Protein AF-A0A661RC72-F1 (afdb_monomer_lite)

Secondary structure (DSSP, 8-state):
-------SSSS--GGGS-HHHHT-TT-----SS----------SSPPPHHHHHHHHHHTTT-HHHHHHHTT--HHHHHHHHHH-HHHHHHHH--

Foldseek 3Di:
DDDDQDDPDPDDDLVSDDVVVVVPPPPPPPDDDDPPPVPPPPDDDDDDLVLLLVLLVVVVLPLPRSCVVVVHDSVVSVVVCVVPVPSVVSSVVD

pLDDT: mean 72.17, std 18.33, range [38.75, 93.56]

Structure (mmCIF, N/CA/C/O backbone):
data_AF-A0A661RC72-F1
#
_entry.id   AF-A0A661RC72-F1
#
loop_
_atom_site.group_PDB
_atom_site.id
_atom_site.type_symbol
_atom_site.label_atom_id
_atom_site.label_alt_id
_atom_site.label_comp_id
_atom_site.label_asym_id
_atom_site.label_entity_id
_atom_site.label_seq_id
_atom_site.pdbx_PDB_ins_code
_atom_site.Cartn_x
_atom_site.Cartn_y
_atom_site.Cartn_z
_atom_site.occupancy
_atom_site.B_iso_or_equiv
_atom_site.auth_seq_id
_atom_site.auth_comp_id
_atom_site.auth_asym_id
_atom_site.auth_atom_id
_atom_site.pdbx_PDB_model_num
ATOM 1 N N . GLN A 1 1 ? -20.238 -12.459 -0.204 1.00 38.75 1 GLN A N 1
ATOM 2 C CA . GLN A 1 1 ? -20.633 -13.093 -1.479 1.00 38.75 1 GLN A CA 1
ATOM 3 C C . GLN A 1 1 ? -19.402 -13.183 -2.366 1.00 38.75 1 GLN A C 1
ATOM 5 O O . GLN A 1 1 ? -18.724 -12.174 -2.509 1.00 38.75 1 GLN A O 1
ATOM 10 N N . PHE A 1 2 ? -19.109 -14.352 -2.933 1.00 46.03 2 PHE A N 1
ATOM 11 C CA . PHE A 1 2 ? -18.085 -14.522 -3.969 1.00 46.03 2 PHE A CA 1
ATOM 12 C C . PHE A 1 2 ? -18.787 -14.970 -5.254 1.00 46.03 2 PHE A C 1
ATOM 14 O O . PHE A 1 2 ? -19.655 -15.838 -5.191 1.00 46.03 2 PHE A O 1
ATOM 21 N N . SER A 1 3 ? -18.447 -14.363 -6.394 1.00 53.75 3 SER A N 1
ATOM 22 C CA . SER A 1 3 ? -18.997 -14.733 -7.704 1.00 53.75 3 SER A CA 1
ATOM 23 C C . SER A 1 3 ? -18.034 -15.688 -8.407 1.00 53.75 3 SER A C 1
ATOM 25 O O . SER A 1 3 ? -16.857 -15.370 -8.574 1.00 53.75 3 SER A O 1
ATOM 27 N N . VAL A 1 4 ? -18.525 -16.866 -8.794 1.00 64.69 4 VAL A N 1
ATOM 28 C CA . VAL A 1 4 ? -17.774 -17.851 -9.581 1.00 64.69 4 VAL A CA 1
ATOM 29 C C . VAL A 1 4 ? -18.069 -17.603 -11.055 1.00 64.69 4 VAL A C 1
ATOM 31 O O . VAL A 1 4 ? -19.163 -17.897 -11.535 1.00 64.69 4 VAL A O 1
ATOM 34 N N . VAL A 1 5 ? -17.086 -17.088 -11.792 1.00 62.81 5 VAL A N 1
ATOM 35 C CA . VAL A 1 5 ? -17.177 -16.950 -13.251 1.00 62.81 5 VAL A CA 1
ATOM 36 C C . VAL A 1 5 ? -16.684 -18.247 -13.890 1.00 62.81 5 VAL A C 1
ATOM 38 O O . VAL A 1 5 ? -15.494 -18.558 -13.873 1.00 62.81 5 VAL A O 1
ATOM 41 N N . ARG A 1 6 ? -17.612 -19.044 -14.428 1.00 58.09 6 ARG A N 1
ATOM 42 C CA . ARG A 1 6 ? -17.293 -20.286 -15.148 1.00 58.09 6 ARG A CA 1
ATOM 43 C C . ARG A 1 6 ? -16.914 -19.952 -16.589 1.00 58.09 6 ARG A C 1
ATOM 45 O O . ARG A 1 6 ? -17.793 -19.701 -17.409 1.00 58.09 6 ARG A O 1
ATOM 52 N N . SER A 1 7 ? -15.623 -19.995 -16.911 1.00 56.69 7 SER A N 1
ATOM 53 C CA . SER A 1 7 ? -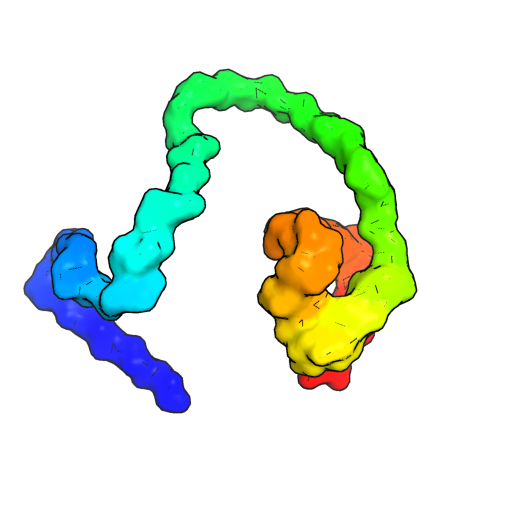15.185 -20.005 -18.312 1.00 56.69 7 SER A CA 1
ATOM 54 C C . SER A 1 7 ? -15.583 -21.342 -18.945 1.00 56.69 7 SER A C 1
ATOM 56 O O . SER A 1 7 ? -15.316 -22.402 -18.380 1.00 56.69 7 SER A O 1
ATOM 58 N N . ARG A 1 8 ? -16.280 -21.310 -20.089 1.00 60.44 8 ARG A N 1
ATOM 59 C CA . ARG A 1 8 ? -16.830 -22.515 -20.749 1.00 60.44 8 ARG A CA 1
ATOM 60 C C . ARG A 1 8 ? -15.795 -23.304 -21.571 1.00 60.44 8 ARG A C 1
ATOM 62 O O . ARG A 1 8 ? -16.169 -24.252 -22.253 1.00 60.44 8 ARG A O 1
ATOM 69 N N . GLY A 1 9 ? -14.513 -22.945 -21.501 1.00 63.44 9 GLY A N 1
ATOM 70 C CA . GLY A 1 9 ? -13.428 -23.605 -22.228 1.00 63.44 9 GLY A CA 1
ATOM 71 C C . GLY A 1 9 ? -12.076 -23.485 -21.521 1.00 63.44 9 GLY A C 1
ATOM 72 O O . GLY A 1 9 ? -11.935 -22.762 -20.540 1.00 63.44 9 GLY A O 1
ATOM 73 N N . ASN A 1 10 ? -11.066 -24.186 -22.045 1.00 65.62 10 ASN A N 1
ATOM 74 C CA . ASN A 1 10 ? -9.697 -24.218 -21.503 1.00 65.62 10 ASN A CA 1
ATOM 75 C C . ASN A 1 10 ? -8.884 -22.927 -21.777 1.00 65.62 10 ASN A C 1
ATOM 77 O O . ASN A 1 10 ? -7.676 -22.882 -21.562 1.00 65.62 10 ASN A O 1
ATOM 81 N N . LYS A 1 11 ? -9.518 -21.887 -22.328 1.00 68.31 11 LYS A N 1
ATOM 82 C CA . LYS A 1 11 ? -8.906 -20.587 -22.627 1.00 68.31 11 LYS A CA 1
ATOM 83 C C . LYS A 1 11 ? -9.891 -19.491 -22.240 1.00 68.31 11 LYS A C 1
ATOM 85 O O . LYS A 1 11 ? -11.045 -19.552 -22.650 1.00 68.31 11 LYS A O 1
ATOM 90 N N . ILE A 1 12 ? -9.422 -18.523 -21.460 1.00 70.88 12 ILE A N 1
ATOM 91 C CA . ILE A 1 12 ? -10.193 -17.348 -21.044 1.00 70.88 12 ILE A CA 1
ATOM 92 C C . ILE A 1 12 ? -9.863 -16.217 -22.018 1.00 70.88 12 ILE A C 1
ATOM 94 O O . ILE A 1 12 ? -8.691 -15.868 -22.180 1.00 70.88 12 ILE A O 1
ATOM 98 N N . LEU A 1 13 ? -10.873 -15.669 -22.687 1.00 70.50 13 LEU A N 1
ATOM 99 C CA . LEU A 1 13 ? -10.742 -14.508 -23.564 1.00 70.50 13 LEU A CA 1
ATOM 100 C C . LEU A 1 13 ? -10.984 -13.215 -22.763 1.00 70.50 13 LEU A C 1
ATOM 102 O O . LEU A 1 13 ? -11.695 -13.237 -21.761 1.00 70.50 13 LEU A O 1
ATOM 106 N N . PRO A 1 14 ? -10.459 -12.053 -23.192 1.00 68.25 14 PRO A N 1
ATOM 107 C CA . PRO A 1 14 ? -10.724 -10.774 -22.520 1.00 68.25 14 PRO A CA 1
ATOM 108 C C . PRO A 1 14 ? -12.216 -10.410 -22.411 1.00 68.25 14 PRO A C 1
ATOM 110 O O . PRO A 1 14 ? -12.597 -9.645 -21.530 1.00 68.25 14 PRO A O 1
ATOM 113 N N . SER A 1 15 ? -13.056 -10.961 -23.291 1.00 68.38 15 SER A N 1
ATOM 114 C CA . SER A 1 15 ? -14.520 -10.855 -23.253 1.00 68.38 15 SER A CA 1
ATOM 115 C C . SER A 1 15 ? -15.175 -11.665 -22.130 1.00 68.38 15 SER A C 1
ATOM 117 O O . SER A 1 15 ? -16.309 -11.376 -21.763 1.00 68.38 15 SER A O 1
ATOM 119 N N . ASP A 1 16 ? -14.476 -12.666 -21.592 1.00 71.50 16 ASP A N 1
ATOM 120 C CA . ASP A 1 16 ? -14.960 -13.527 -20.506 1.00 71.50 16 ASP A CA 1
ATOM 121 C C . ASP A 1 16 ? -14.683 -12.916 -19.123 1.00 71.50 16 ASP A C 1
ATOM 123 O O . ASP A 1 16 ? -15.097 -13.460 -18.096 1.00 71.50 16 ASP A O 1
ATOM 127 N N . LEU A 1 17 ? -13.959 -11.793 -19.087 1.00 71.19 17 LEU A N 1
ATOM 128 C CA . LEU A 1 17 ? -13.584 -11.098 -17.868 1.00 71.19 17 LEU A CA 1
ATOM 129 C C . LEU A 1 17 ? -14.511 -9.901 -17.619 1.00 71.19 17 LEU A C 1
ATOM 131 O O . LEU A 1 17 ? -14.869 -9.181 -18.554 1.00 71.19 17 LEU A O 1
ATOM 135 N N . PRO A 1 18 ? -14.885 -9.649 -16.354 1.00 67.62 18 PRO A N 1
ATOM 136 C CA . PRO A 1 18 ? -15.659 -8.472 -15.995 1.00 67.62 18 PRO A CA 1
ATOM 137 C C . PRO A 1 18 ? -14.892 -7.190 -16.359 1.00 67.62 18 PRO A C 1
ATOM 139 O O . PRO A 1 18 ? -13.657 -7.131 -16.297 1.00 67.62 18 PRO A O 1
ATOM 142 N N . MET A 1 19 ? -15.634 -6.159 -16.766 1.00 59.69 19 MET A N 1
ATOM 143 C CA . MET A 1 19 ? -15.106 -4.919 -17.351 1.00 59.69 19 MET A CA 1
ATOM 144 C C . MET A 1 19 ? -14.090 -4.184 -16.462 1.00 59.69 19 MET A C 1
ATOM 146 O O . MET A 1 19 ? -13.236 -3.455 -16.966 1.00 59.69 19 MET A O 1
ATOM 150 N N . GLU A 1 20 ? -14.134 -4.415 -15.153 1.00 61.78 20 GLU A N 1
ATOM 151 C CA . GLU A 1 20 ? -13.200 -3.908 -14.151 1.00 61.78 20 GLU A CA 1
ATOM 152 C C . GLU A 1 20 ? -11.758 -4.379 -14.398 1.00 61.78 20 GLU A C 1
ATOM 154 O O . GLU A 1 20 ? -10.812 -3.635 -14.131 1.00 61.78 20 GLU A O 1
ATOM 159 N N . ILE A 1 21 ? -11.573 -5.588 -14.939 1.00 65.12 21 ILE A N 1
ATOM 160 C CA . ILE A 1 21 ? -10.253 -6.127 -15.293 1.00 65.12 21 ILE A CA 1
ATOM 161 C C . ILE A 1 21 ? -9.808 -5.557 -16.643 1.00 65.12 21 ILE A C 1
ATOM 163 O O . ILE A 1 21 ? -8.679 -5.090 -16.781 1.00 65.12 21 ILE A O 1
ATOM 167 N N . THR A 1 22 ? -10.717 -5.517 -17.620 1.00 60.47 22 THR A N 1
ATOM 168 C CA . THR A 1 22 ? -10.420 -5.090 -18.997 1.00 60.47 22 THR A CA 1
ATOM 169 C C . THR A 1 22 ? -10.109 -3.592 -19.111 1.00 60.47 22 THR A C 1
ATOM 171 O O . THR A 1 22 ? -9.353 -3.186 -19.993 1.00 60.47 22 THR A O 1
ATOM 174 N N . ARG A 1 23 ? -10.629 -2.751 -18.203 1.00 55.75 23 ARG A N 1
ATOM 175 C CA . ARG A 1 23 ? -10.396 -1.294 -18.204 1.00 55.75 23 ARG A CA 1
ATOM 176 C C . ARG A 1 23 ? -9.010 -0.878 -17.689 1.00 55.75 23 ARG A C 1
ATOM 178 O O . ARG A 1 23 ? -8.563 0.217 -18.008 1.00 55.75 23 ARG A O 1
ATOM 185 N N . ASN A 1 24 ? -8.296 -1.730 -16.946 1.00 53.91 24 ASN A N 1
ATOM 186 C CA . ASN A 1 24 ? -6.950 -1.432 -16.431 1.00 53.91 24 ASN A CA 1
ATOM 187 C C . ASN A 1 24 ? -5.854 -1.778 -17.458 1.00 53.91 24 ASN A C 1
ATOM 189 O O . ASN A 1 24 ? -4.923 -2.527 -17.168 1.00 53.91 24 ASN A O 1
ATOM 193 N N . LYS A 1 25 ? -5.966 -1.235 -18.675 1.00 52.31 25 LYS A N 1
ATOM 194 C CA . LYS A 1 25 ? -4.990 -1.459 -19.756 1.00 52.31 25 LYS A CA 1
ATOM 195 C C . LYS A 1 25 ? -3.702 -0.626 -19.616 1.00 52.31 25 LYS A C 1
ATOM 197 O O . LYS A 1 25 ? -2.795 -0.799 -20.418 1.00 52.31 25 LYS A O 1
ATOM 202 N N . ASP A 1 26 ? -3.597 0.188 -18.561 1.00 48.19 26 ASP A N 1
ATOM 203 C CA . ASP A 1 26 ? -2.402 0.973 -18.204 1.00 48.19 26 ASP A CA 1
ATOM 204 C C . ASP A 1 26 ? -1.603 0.373 -17.037 1.00 48.19 26 ASP A C 1
ATOM 206 O O . ASP A 1 26 ? -0.856 1.059 -16.343 1.00 48.19 26 ASP A O 1
ATOM 210 N N . LEU A 1 27 ? -1.719 -0.935 -16.807 1.00 48.97 27 LEU A N 1
ATOM 211 C CA . LEU A 1 27 ? -0.633 -1.665 -16.162 1.00 48.97 27 LEU A CA 1
ATOM 212 C C . LEU A 1 27 ? 0.236 -2.217 -17.279 1.00 48.97 27 LEU A C 1
ATOM 214 O O . LEU A 1 27 ? 0.072 -3.348 -17.729 1.00 48.97 27 LEU A O 1
ATOM 218 N N . THR A 1 28 ? 1.145 -1.372 -17.756 1.00 43.00 28 THR A N 1
ATOM 219 C CA . THR A 1 28 ? 2.297 -1.817 -18.526 1.00 43.00 28 THR A CA 1
ATOM 220 C C . THR A 1 28 ? 3.031 -2.860 -17.686 1.00 43.00 28 THR A C 1
ATOM 222 O O . THR A 1 28 ? 3.816 -2.555 -16.790 1.00 43.00 28 THR A O 1
ATOM 225 N N . PHE A 1 29 ? 2.750 -4.134 -17.954 1.00 46.22 29 PHE A N 1
ATOM 226 C CA . PHE A 1 29 ? 3.624 -5.234 -17.589 1.00 46.22 29 PHE A CA 1
ATOM 227 C C . PHE A 1 29 ? 4.897 -5.071 -18.420 1.00 46.22 29 PHE A C 1
ATOM 229 O O . PHE A 1 29 ? 5.081 -5.719 -19.445 1.00 46.22 29 PHE A O 1
ATOM 236 N N . GLN A 1 30 ? 5.767 -4.150 -18.006 1.00 43.00 30 GLN A N 1
ATOM 237 C CA . GLN A 1 30 ? 7.134 -4.096 -18.495 1.00 43.00 30 GLN A CA 1
ATOM 238 C C . GLN A 1 30 ? 7.889 -5.270 -17.886 1.00 43.00 30 GLN A C 1
ATOM 240 O O . GLN A 1 30 ? 8.541 -5.131 -16.859 1.00 43.00 30 GLN A O 1
ATOM 245 N N . ASN A 1 31 ? 7.732 -6.441 -18.494 1.00 48.88 31 ASN A N 1
ATOM 246 C CA . ASN A 1 31 ? 8.658 -7.556 -18.369 1.00 48.88 31 ASN A CA 1
ATOM 247 C C . ASN A 1 31 ? 8.631 -8.352 -19.676 1.00 48.88 31 ASN A C 1
ATOM 249 O O . ASN A 1 31 ? 7.925 -9.348 -19.794 1.00 48.88 31 ASN A O 1
ATOM 253 N N . ALA A 1 32 ? 9.421 -7.902 -20.643 1.00 45.94 32 ALA A N 1
ATOM 254 C CA . ALA A 1 32 ? 10.079 -8.779 -21.598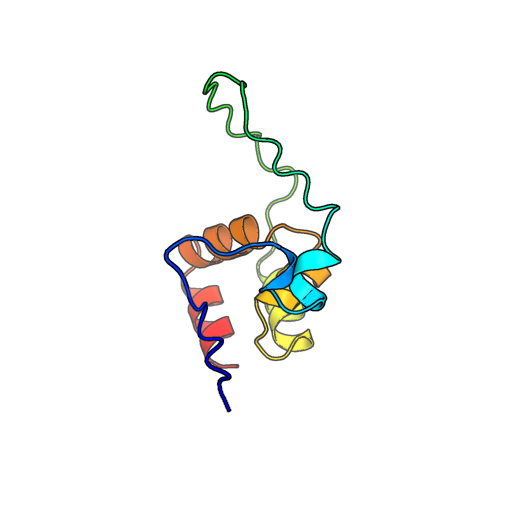 1.00 45.94 32 ALA A CA 1
ATOM 255 C C . ALA A 1 32 ? 11.399 -8.095 -21.982 1.00 45.94 32 ALA A C 1
ATOM 257 O O . ALA A 1 32 ? 11.395 -6.943 -22.403 1.00 45.94 32 ALA A O 1
ATOM 258 N N . ASP A 1 33 ? 12.509 -8.792 -21.750 1.00 43.75 33 ASP A N 1
ATOM 259 C CA . ASP A 1 33 ? 13.866 -8.465 -22.209 1.00 43.75 33 ASP A CA 1
ATOM 260 C C . ASP A 1 33 ? 14.660 -7.369 -21.486 1.00 43.75 33 ASP A C 1
ATOM 262 O O . ASP A 1 33 ? 15.298 -6.525 -22.116 1.00 43.75 33 ASP A O 1
ATOM 266 N N . ARG A 1 34 ? 14.775 -7.454 -20.152 1.00 43.84 34 ARG A N 1
ATOM 267 C CA . ARG A 1 34 ? 15.949 -6.868 -19.481 1.00 43.84 34 ARG A CA 1
ATOM 268 C C . ARG A 1 34 ? 16.743 -7.935 -18.725 1.00 43.84 34 ARG A C 1
ATOM 270 O O . ARG A 1 34 ? 16.161 -8.614 -17.878 1.00 43.84 34 ARG A O 1
ATOM 277 N N . PRO A 1 35 ? 18.049 -8.110 -19.018 1.00 39.69 35 PRO A N 1
ATOM 278 C CA . PRO A 1 35 ? 18.882 -9.059 -18.295 1.00 39.69 35 PRO A CA 1
ATOM 279 C C . PRO A 1 35 ? 18.889 -8.706 -16.806 1.00 39.69 35 PRO A C 1
ATOM 281 O O . PRO A 1 35 ? 18.858 -7.534 -16.428 1.00 39.69 35 PRO A O 1
ATOM 284 N N . LEU A 1 36 ? 18.894 -9.758 -15.986 1.00 46.47 36 LEU A N 1
ATOM 285 C CA . LEU A 1 36 ? 18.875 -9.773 -14.524 1.00 46.47 36 LEU A CA 1
ATOM 286 C C . LEU A 1 36 ? 20.131 -9.122 -13.917 1.00 46.47 36 LEU A C 1
ATOM 288 O O . LEU A 1 36 ? 20.875 -9.756 -13.173 1.00 46.47 36 LEU A O 1
ATOM 292 N N . SER A 1 37 ? 20.365 -7.840 -14.174 1.00 43.19 37 SER A N 1
ATOM 293 C CA . SER A 1 37 ? 21.226 -7.032 -13.320 1.00 43.19 37 SER A CA 1
ATOM 294 C C . SER A 1 37 ? 20.396 -6.682 -12.099 1.00 43.19 37 SER A C 1
ATOM 296 O O . SER A 1 37 ? 19.578 -5.763 -12.103 1.00 43.19 37 SER A O 1
ATOM 298 N N . ARG A 1 38 ? 20.555 -7.506 -11.064 1.00 48.84 38 ARG A N 1
ATOM 299 C CA . ARG A 1 38 ? 19.963 -7.377 -9.731 1.00 48.84 38 ARG A CA 1
ATOM 300 C C . ARG A 1 38 ? 20.568 -6.170 -9.009 1.00 48.84 38 ARG A C 1
ATOM 302 O O . ARG A 1 38 ? 21.102 -6.292 -7.913 1.00 48.84 38 ARG A O 1
ATOM 309 N N . GLU A 1 39 ? 20.500 -4.998 -9.624 1.00 42.66 39 GLU A N 1
ATOM 310 C CA . GLU A 1 39 ? 20.812 -3.748 -8.961 1.00 42.66 39 GLU A CA 1
ATOM 311 C C . GLU A 1 39 ? 19.610 -3.415 -8.097 1.00 42.66 39 GLU A C 1
ATOM 313 O O . GLU A 1 39 ? 18.587 -2.890 -8.537 1.00 42.66 39 GLU A O 1
ATOM 318 N N . THR A 1 40 ? 19.716 -3.833 -6.839 1.00 46.44 40 THR A N 1
ATOM 319 C CA . THR A 1 40 ? 18.857 -3.352 -5.769 1.00 46.44 40 THR A CA 1
ATOM 320 C C . THR A 1 40 ? 19.073 -1.849 -5.712 1.00 46.44 40 THR A C 1
ATOM 322 O O . THR A 1 40 ? 20.016 -1.384 -5.079 1.00 46.44 40 THR A O 1
ATOM 325 N N . ILE A 1 41 ? 18.245 -1.098 -6.442 1.00 50.69 41 ILE A N 1
ATOM 326 C CA . ILE A 1 41 ? 18.241 0.360 -6.403 1.00 50.69 41 ILE A CA 1
ATOM 327 C C . ILE A 1 41 ? 18.153 0.720 -4.915 1.00 50.69 41 ILE A C 1
ATOM 329 O O . ILE A 1 41 ? 17.199 0.277 -4.260 1.00 50.69 41 ILE A O 1
ATOM 333 N N . PRO A 1 42 ? 19.139 1.434 -4.341 1.00 43.66 42 PRO A N 1
ATOM 334 C CA . PRO A 1 42 ? 19.088 1.800 -2.939 1.00 43.66 42 PRO A CA 1
ATOM 335 C C . PRO A 1 42 ? 17.819 2.622 -2.755 1.00 43.66 42 PRO A C 1
ATOM 337 O O . PRO A 1 42 ? 17.643 3.665 -3.388 1.00 43.66 42 PRO A O 1
ATOM 340 N N . ALA A 1 43 ? 16.893 2.071 -1.970 1.00 52.69 43 ALA A N 1
ATOM 341 C CA . ALA A 1 43 ? 15.568 2.624 -1.765 1.00 52.69 43 ALA A CA 1
ATOM 342 C C . ALA A 1 43 ? 15.709 4.074 -1.295 1.00 52.69 43 ALA A C 1
ATOM 344 O O . ALA A 1 43 ? 16.089 4.339 -0.152 1.00 52.69 43 ALA A O 1
ATOM 345 N N . ARG A 1 44 ? 15.445 5.024 -2.197 1.00 45.66 44 ARG A N 1
ATOM 346 C CA . ARG A 1 44 ? 15.309 6.425 -1.823 1.00 45.66 44 ARG A CA 1
ATOM 347 C C . ARG A 1 44 ? 14.129 6.523 -0.862 1.00 45.66 44 ARG A C 1
ATOM 349 O O . ARG A 1 44 ? 12.996 6.274 -1.255 1.00 45.66 44 ARG A O 1
ATOM 356 N N . GLY A 1 45 ? 14.439 6.878 0.382 1.00 56.47 45 GLY A N 1
ATOM 357 C CA . GLY A 1 45 ? 13.481 7.058 1.467 1.00 56.47 45 GLY A CA 1
ATOM 358 C C . GLY A 1 45 ? 13.190 5.752 2.198 1.00 56.47 45 GLY A C 1
ATOM 359 O O . GLY A 1 45 ? 12.451 4.902 1.707 1.00 56.47 45 GLY A O 1
ATOM 360 N N . LYS A 1 46 ? 13.757 5.591 3.398 1.00 67.19 46 LYS A N 1
ATOM 361 C CA . LYS A 1 46 ? 13.283 4.575 4.343 1.00 67.19 46 LYS A CA 1
ATOM 362 C C . LYS A 1 46 ? 11.803 4.871 4.604 1.00 67.19 46 LYS A C 1
ATOM 364 O O . LYS A 1 46 ? 11.479 5.981 5.013 1.00 67.19 46 LYS A O 1
ATOM 369 N N . LEU A 1 47 ? 10.921 3.912 4.323 1.00 79.12 47 LEU A N 1
ATOM 370 C CA . LEU A 1 47 ? 9.544 3.972 4.807 1.00 79.12 47 LEU A CA 1
ATOM 371 C C . LEU A 1 47 ? 9.603 4.114 6.327 1.00 79.12 47 LEU A C 1
ATOM 373 O O . LEU A 1 47 ? 10.237 3.297 6.994 1.00 79.12 47 LEU A O 1
ATOM 377 N N . ASP A 1 48 ? 8.998 5.173 6.847 1.00 86.50 48 ASP A N 1
ATOM 378 C CA . ASP A 1 48 ? 8.972 5.424 8.277 1.00 86.50 48 ASP A CA 1
ATOM 379 C C . ASP A 1 48 ? 7.824 4.655 8.945 1.00 86.50 48 ASP A C 1
ATOM 381 O O . ASP A 1 48 ? 6.717 4.543 8.407 1.00 86.50 48 ASP A O 1
ATOM 385 N N . ILE A 1 49 ? 8.100 4.110 10.127 1.00 88.94 49 ILE A N 1
ATOM 386 C CA . ILE A 1 49 ? 7.178 3.248 10.867 1.00 88.94 49 ILE A CA 1
ATOM 387 C C . ILE A 1 49 ? 5.902 4.010 11.230 1.00 88.94 49 ILE A C 1
ATOM 389 O O . ILE A 1 49 ? 4.802 3.462 11.101 1.00 88.94 49 ILE A O 1
ATOM 393 N N . GLU A 1 50 ? 6.026 5.268 11.656 1.00 90.00 50 GLU A N 1
ATOM 394 C CA . GLU A 1 50 ? 4.877 6.083 12.051 1.00 90.00 50 GLU A CA 1
ATOM 395 C C . GLU A 1 50 ? 4.002 6.414 10.849 1.00 90.00 50 GLU A C 1
ATOM 397 O O . GLU A 1 50 ? 2.781 6.247 10.904 1.00 90.00 50 GLU A O 1
ATOM 402 N N . SER A 1 51 ? 4.633 6.776 9.731 1.00 89.88 51 SER A N 1
ATOM 403 C CA . SER A 1 51 ? 3.941 7.028 8.465 1.00 89.88 51 SER A CA 1
ATOM 404 C C . SER A 1 51 ? 3.122 5.808 8.023 1.00 89.88 51 SER A C 1
ATOM 406 O O . SER A 1 51 ? 1.951 5.936 7.652 1.00 89.88 51 SER A O 1
ATOM 408 N N . VAL A 1 52 ? 3.690 4.600 8.129 1.00 91.62 52 VAL A N 1
ATOM 409 C CA . VAL A 1 52 ? 2.972 3.361 7.797 1.00 91.62 52 VAL A CA 1
ATOM 410 C C . VAL A 1 52 ? 1.816 3.091 8.762 1.00 91.62 52 VAL A C 1
ATOM 412 O O . VAL A 1 52 ? 0.715 2.772 8.307 1.00 91.62 52 VAL A O 1
ATOM 415 N N . LYS A 1 53 ? 2.014 3.260 10.074 1.00 92.25 53 LYS A N 1
ATOM 416 C CA . LYS A 1 53 ? 0.942 3.099 11.074 1.00 92.25 53 LYS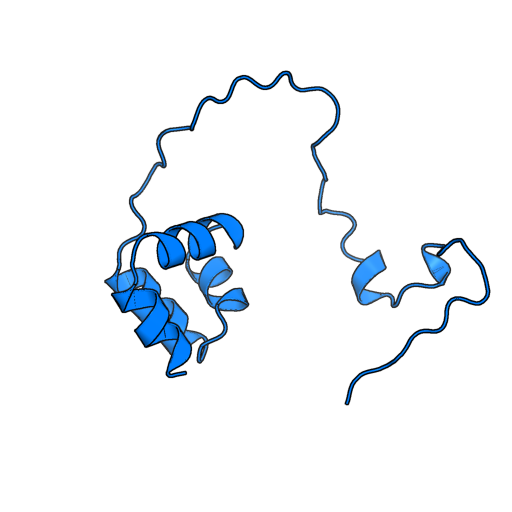 A CA 1
ATOM 417 C C . LYS A 1 53 ? -0.210 4.076 10.826 1.00 92.25 53 LYS A C 1
ATOM 419 O O . LYS A 1 53 ? -1.371 3.664 10.854 1.00 92.25 53 LYS A O 1
ATOM 424 N N . ALA A 1 54 ? 0.094 5.339 10.525 1.00 92.81 54 ALA A N 1
ATOM 425 C CA . ALA A 1 54 ? -0.901 6.358 10.205 1.00 92.81 54 ALA A CA 1
ATOM 426 C C . ALA A 1 54 ? -1.706 5.987 8.952 1.00 92.81 54 ALA A C 1
ATOM 428 O O . ALA A 1 54 ? -2.936 6.009 8.988 1.00 92.81 54 ALA A O 1
ATOM 429 N N . ALA A 1 55 ? -1.038 5.556 7.878 1.00 93.56 55 ALA A N 1
ATOM 430 C CA . ALA A 1 55 ? -1.705 5.143 6.645 1.00 93.56 55 ALA A CA 1
ATOM 431 C C . ALA A 1 55 ? -2.587 3.897 6.840 1.00 93.56 55 ALA A C 1
ATOM 433 O O . ALA A 1 55 ? -3.700 3.831 6.315 1.00 93.56 55 ALA A O 1
ATOM 434 N N . VAL A 1 56 ? -2.131 2.910 7.617 1.00 92.75 56 VAL A N 1
ATOM 435 C CA . VAL A 1 56 ? -2.926 1.714 7.949 1.00 92.75 56 VAL A CA 1
ATOM 436 C C . VAL A 1 56 ? -4.152 2.090 8.783 1.00 92.75 56 VAL A C 1
ATOM 438 O O . VAL A 1 56 ? -5.256 1.653 8.462 1.00 92.75 56 VAL A O 1
ATOM 441 N N . LYS A 1 57 ? -3.994 2.963 9.785 1.00 93.25 57 LYS A N 1
ATOM 442 C CA . LYS A 1 57 ? -5.103 3.456 10.613 1.00 93.25 57 LYS A CA 1
ATOM 443 C C . LYS A 1 57 ? -6.112 4.262 9.792 1.00 93.25 57 LYS A C 1
ATOM 445 O O . LYS A 1 57 ? -7.309 4.014 9.882 1.00 93.25 57 LYS A O 1
ATOM 450 N N . GLN A 1 58 ? -5.638 5.177 8.945 1.00 91.62 58 GLN A N 1
ATOM 451 C CA . GLN A 1 58 ? -6.480 5.995 8.065 1.00 91.62 58 GLN A CA 1
ATOM 452 C C . GLN A 1 58 ? -7.284 5.140 7.079 1.00 91.62 58 GLN A C 1
ATOM 454 O O . GLN A 1 58 ? -8.403 5.486 6.710 1.00 91.62 58 GLN A O 1
ATOM 459 N N . THR A 1 59 ? -6.715 4.018 6.643 1.00 92.25 59 THR A N 1
ATOM 460 C CA . THR A 1 59 ? -7.351 3.116 5.678 1.00 92.25 59 THR A CA 1
ATOM 461 C C . THR A 1 59 ? -8.105 1.956 6.325 1.00 92.25 59 THR A C 1
ATOM 463 O O . THR A 1 59 ? -8.623 1.110 5.592 1.00 92.25 59 THR A O 1
ATOM 466 N N . GLY A 1 60 ? -8.187 1.921 7.662 1.00 89.88 60 GLY A N 1
ATOM 467 C CA . GLY A 1 60 ? -8.883 0.889 8.430 1.00 89.88 60 GLY A CA 1
ATOM 468 C C . GLY A 1 60 ? -8.337 -0.511 8.162 1.00 89.88 60 GLY A C 1
ATOM 469 O O . GLY A 1 60 ? -9.096 -1.396 7.789 1.00 89.88 60 GLY A O 1
ATOM 470 N N . GLY A 1 61 ? -7.013 -0.687 8.205 1.00 87.88 61 GLY A N 1
ATOM 471 C CA . GLY A 1 61 ? -6.382 -1.994 7.979 1.00 87.88 61 GLY A CA 1
ATOM 472 C C . GLY A 1 61 ? -6.221 -2.379 6.505 1.00 87.88 61 GLY A C 1
ATOM 473 O O . GLY A 1 61 ? -5.560 -3.368 6.177 1.00 87.88 61 GLY A O 1
ATOM 474 N N . ASN A 1 62 ? -6.744 -1.586 5.563 1.00 90.94 62 ASN A N 1
ATOM 475 C CA . ASN A 1 62 ? -6.597 -1.871 4.141 1.00 90.94 62 ASN A CA 1
ATOM 476 C C . ASN A 1 62 ? -5.167 -1.561 3.653 1.00 90.94 62 ASN A C 1
ATOM 478 O O . ASN A 1 62 ? -4.911 -0.525 3.039 1.00 90.94 62 ASN A O 1
ATOM 482 N N . LYS A 1 63 ? -4.250 -2.522 3.845 1.00 89.25 63 LYS A N 1
ATOM 483 C CA . LYS A 1 63 ? -2.842 -2.531 3.372 1.00 89.25 63 LYS A CA 1
ATOM 484 C C . LYS A 1 63 ? -2.729 -2.097 1.899 1.00 89.25 63 LYS A C 1
ATOM 486 O O . LYS A 1 63 ? -1.791 -1.427 1.473 1.00 89.25 63 LYS A O 1
ATOM 491 N N . SER A 1 64 ? -3.759 -2.455 1.138 1.00 88.62 64 SER A N 1
ATOM 492 C CA . SER A 1 64 ? -4.086 -1.995 -0.201 1.00 88.62 64 SER A CA 1
ATOM 493 C C . SER A 1 64 ? -4.045 -0.495 -0.437 1.00 88.62 64 SER A C 1
ATOM 495 O O . SER A 1 64 ? -3.290 0.039 -1.258 1.00 88.62 64 SER A O 1
ATOM 497 N N . LYS A 1 65 ? -4.963 0.162 0.250 1.00 89.62 65 LYS A N 1
ATOM 498 C CA . LYS A 1 65 ? -5.132 1.603 0.194 1.00 89.62 65 LYS A CA 1
ATOM 499 C C . LYS A 1 65 ? -3.979 2.294 0.919 1.00 89.62 65 LYS A C 1
ATOM 501 O O . LYS A 1 65 ? -3.517 3.308 0.416 1.00 89.62 65 LYS A O 1
ATOM 506 N N . ALA A 1 66 ? -3.454 1.711 2.001 1.00 92.81 66 ALA A N 1
ATOM 507 C CA . ALA A 1 66 ? -2.315 2.254 2.742 1.00 92.81 66 ALA A CA 1
ATOM 508 C C . ALA A 1 66 ? -1.089 2.459 1.840 1.00 92.81 66 ALA A C 1
ATOM 510 O O . ALA A 1 66 ? -0.505 3.535 1.838 1.00 92.81 66 ALA A O 1
ATOM 511 N N . ALA A 1 67 ? -0.752 1.476 0.995 1.00 91.12 67 ALA A N 1
ATOM 512 C CA . ALA A 1 67 ? 0.345 1.605 0.032 1.00 91.12 67 ALA A CA 1
ATOM 513 C C . ALA A 1 67 ? 0.143 2.784 -0.940 1.00 91.12 67 ALA A C 1
ATOM 515 O O . ALA A 1 67 ? 1.082 3.523 -1.219 1.00 91.12 67 ALA A O 1
ATOM 516 N N . ARG A 1 68 ? -1.098 2.999 -1.404 1.00 90.19 68 ARG A N 1
ATOM 517 C CA . ARG A 1 68 ? -1.447 4.128 -2.282 1.00 90.19 68 ARG A CA 1
ATOM 518 C C . ARG A 1 68 ? -1.331 5.471 -1.561 1.00 90.19 68 ARG A C 1
ATOM 520 O O . ARG A 1 68 ? -0.806 6.406 -2.147 1.00 90.19 68 ARG A O 1
ATOM 527 N N . VAL A 1 69 ? -1.782 5.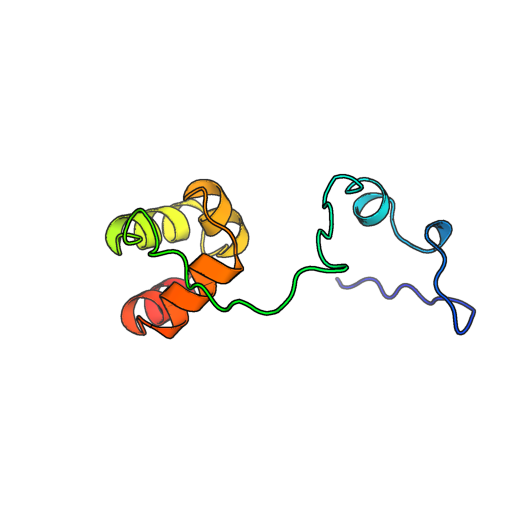548 -0.306 1.00 90.38 69 VAL A N 1
ATOM 528 C CA . VAL A 1 69 ? -1.648 6.748 0.543 1.00 90.38 69 VAL A CA 1
ATOM 529 C C . VAL A 1 69 ? -0.174 7.092 0.774 1.00 90.38 69 VAL A C 1
ATOM 531 O O . VAL A 1 69 ? 0.200 8.255 0.719 1.00 90.38 69 VAL A O 1
ATOM 534 N N . LEU A 1 70 ? 0.671 6.077 0.957 1.00 87.94 70 LEU A N 1
ATOM 535 C CA . LEU A 1 70 ? 2.117 6.223 1.140 1.00 87.94 70 LEU A CA 1
ATOM 536 C C . LEU A 1 70 ? 2.893 6.474 -0.166 1.00 87.94 70 LEU A C 1
ATOM 538 O O . LEU A 1 70 ? 4.106 6.653 -0.120 1.00 87.94 70 LEU A O 1
ATOM 542 N N . GLY A 1 71 ? 2.237 6.435 -1.330 1.00 86.94 71 GLY A N 1
ATOM 543 C CA . GLY A 1 71 ? 2.897 6.598 -2.628 1.00 86.94 71 GLY A CA 1
ATOM 544 C C . GLY A 1 71 ? 3.854 5.457 -3.001 1.00 86.94 71 GLY A C 1
ATOM 545 O O . GLY A 1 71 ? 4.727 5.641 -3.846 1.00 86.94 71 GLY A O 1
ATOM 546 N N . VAL A 1 72 ? 3.707 4.275 -2.392 1.00 88.69 72 VAL A N 1
ATOM 547 C CA . VAL A 1 72 ? 4.570 3.112 -2.647 1.00 88.69 72 VAL A CA 1
ATOM 548 C C . VAL A 1 72 ? 3.814 1.953 -3.287 1.00 88.69 72 VAL A C 1
ATOM 550 O O . VAL A 1 72 ? 2.600 1.790 -3.154 1.00 88.69 72 VAL A O 1
ATOM 553 N N . GLY A 1 73 ? 4.556 1.079 -3.967 1.00 87.69 73 GLY A N 1
ATOM 554 C CA . GLY A 1 73 ? 4.015 -0.181 -4.464 1.00 87.69 73 GLY A CA 1
ATOM 555 C C . GLY A 1 73 ? 3.609 -1.123 -3.323 1.00 87.69 73 GLY A C 1
ATOM 556 O O . GLY A 1 73 ? 4.243 -1.162 -2.268 1.00 87.69 73 GLY A O 1
ATOM 557 N N . ARG A 1 74 ? 2.588 -1.961 -3.556 1.00 90.50 74 ARG A N 1
ATOM 558 C CA . ARG A 1 74 ? 2.149 -2.991 -2.588 1.00 90.50 74 ARG A CA 1
ATOM 559 C C . ARG A 1 74 ? 3.289 -3.925 -2.187 1.00 90.50 74 ARG A C 1
ATOM 561 O O . ARG A 1 74 ? 3.439 -4.231 -1.012 1.00 90.50 74 ARG A O 1
ATOM 568 N N . ALA A 1 75 ? 4.103 -4.345 -3.157 1.00 89.62 75 ALA A N 1
ATOM 569 C CA . ALA A 1 75 ? 5.263 -5.198 -2.912 1.00 89.62 75 ALA A CA 1
ATOM 570 C C . ALA A 1 75 ? 6.273 -4.535 -1.960 1.00 89.62 75 ALA A C 1
ATOM 572 O O . ALA A 1 75 ? 6.821 -5.201 -1.085 1.00 89.62 75 ALA A O 1
ATOM 573 N N . THR A 1 76 ? 6.473 -3.218 -2.076 1.00 89.88 76 THR A N 1
ATOM 574 C CA . THR A 1 76 ? 7.338 -2.449 -1.173 1.00 89.88 76 THR A CA 1
ATOM 575 C C . THR A 1 76 ? 6.789 -2.453 0.249 1.00 89.88 76 THR A C 1
ATOM 577 O O . THR A 1 76 ? 7.534 -2.756 1.178 1.00 89.88 76 THR A O 1
ATOM 580 N N . LEU A 1 77 ? 5.485 -2.208 0.418 1.00 89.88 77 LEU A N 1
ATOM 581 C CA . LEU A 1 77 ? 4.845 -2.237 1.734 1.00 89.88 77 LEU A CA 1
ATOM 582 C C . LEU A 1 77 ? 4.859 -3.646 2.360 1.00 89.88 77 LEU A C 1
ATOM 584 O O . LEU A 1 77 ? 5.118 -3.786 3.550 1.00 89.88 77 LEU A O 1
ATOM 588 N N . TYR A 1 78 ? 4.657 -4.706 1.571 1.00 90.88 78 TYR A N 1
ATOM 589 C CA . TYR A 1 78 ? 4.746 -6.081 2.077 1.00 90.88 78 TYR A CA 1
ATOM 590 C C . TYR A 1 78 ? 6.161 -6.471 2.495 1.00 90.88 78 TYR A C 1
ATOM 592 O O . TYR A 1 78 ? 6.330 -7.092 3.541 1.00 90.88 78 TYR A O 1
ATOM 600 N N . ARG A 1 79 ? 7.180 -6.079 1.722 1.00 88.94 79 ARG A N 1
ATOM 601 C CA . ARG A 1 79 ? 8.580 -6.266 2.127 1.00 88.94 79 ARG A CA 1
ATOM 602 C C . ARG A 1 79 ? 8.878 -5.537 3.432 1.00 88.94 79 ARG A C 1
ATOM 604 O O . ARG A 1 79 ? 9.584 -6.079 4.271 1.00 88.94 79 ARG A O 1
ATOM 611 N N . PHE A 1 80 ? 8.313 -4.346 3.612 1.00 88.62 80 PHE A N 1
ATOM 612 C CA . PHE A 1 80 ? 8.463 -3.582 4.842 1.00 88.62 80 PHE A CA 1
ATOM 613 C C . PHE A 1 80 ? 7.828 -4.291 6.048 1.00 88.62 80 PHE A C 1
ATOM 615 O O . PHE A 1 80 ? 8.483 -4.412 7.078 1.00 88.62 80 PHE A O 1
ATOM 622 N N . PHE A 1 81 ? 6.618 -4.847 5.914 1.00 89.38 81 PHE A N 1
ATOM 623 C CA . PHE A 1 81 ? 6.005 -5.665 6.973 1.00 89.38 81 PHE A CA 1
ATOM 624 C C . PHE A 1 81 ? 6.777 -6.956 7.258 1.00 89.38 81 PHE A C 1
ATOM 626 O O . PHE A 1 81 ? 6.899 -7.344 8.410 1.00 89.38 81 PHE A O 1
ATOM 633 N N . ALA A 1 82 ? 7.326 -7.608 6.230 1.00 86.75 82 ALA A N 1
ATOM 634 C CA . ALA A 1 82 ? 8.135 -8.816 6.403 1.00 86.75 82 ALA A CA 1
ATOM 635 C C . ALA A 1 82 ? 9.463 -8.557 7.139 1.00 86.75 82 ALA A C 1
ATOM 637 O O . ALA A 1 82 ? 10.052 -9.488 7.671 1.00 86.75 82 ALA A O 1
ATOM 638 N N . GLN A 1 83 ? 9.943 -7.311 7.144 1.00 85.38 83 GLN A N 1
ATOM 639 C CA . GLN A 1 83 ? 11.152 -6.891 7.857 1.00 85.38 83 GLN A CA 1
ATOM 640 C C . GLN A 1 83 ? 10.857 -6.304 9.246 1.00 85.38 83 GLN A C 1
ATOM 642 O O . GLN A 1 83 ? 11.789 -6.091 10.012 1.00 85.38 83 GLN A O 1
ATOM 647 N N . ASN A 1 84 ? 9.588 -6.012 9.558 1.00 85.75 84 ASN A N 1
ATOM 648 C CA . ASN A 1 84 ? 9.177 -5.326 10.782 1.00 85.75 84 ASN A CA 1
ATOM 649 C C . ASN A 1 84 ? 7.929 -5.999 11.373 1.00 85.75 84 ASN A C 1
ATOM 651 O O . ASN A 1 84 ? 6.794 -5.600 11.083 1.00 85.75 84 ASN A O 1
ATOM 655 N N . ASP A 1 85 ? 8.145 -6.996 12.233 1.00 85.69 85 ASP A N 1
ATOM 656 C CA . ASP A 1 85 ? 7.069 -7.787 12.848 1.00 85.69 85 ASP A CA 1
ATOM 657 C C . ASP A 1 85 ? 6.109 -6.940 13.700 1.00 85.69 85 ASP A C 1
ATOM 659 O O . ASP A 1 85 ? 4.903 -7.184 13.707 1.00 85.69 85 ASP A O 1
ATOM 663 N N . GLU A 1 86 ? 6.600 -5.879 14.346 1.00 86.75 86 GLU A N 1
ATOM 664 C CA . GLU A 1 86 ? 5.765 -4.964 15.138 1.00 86.75 86 GLU A CA 1
ATOM 665 C C . GLU A 1 86 ? 4.647 -4.312 14.310 1.00 86.75 86 GLU A C 1
ATOM 667 O O . GLU A 1 86 ? 3.505 -4.180 14.752 1.00 86.75 86 GLU A O 1
ATOM 672 N N . ILE A 1 87 ? 4.968 -3.900 13.083 1.00 87.00 87 ILE A N 1
ATOM 673 C CA . ILE A 1 87 ? 4.035 -3.189 12.203 1.00 87.00 87 ILE A CA 1
ATOM 674 C C . ILE A 1 87 ? 3.065 -4.175 11.567 1.00 87.00 87 ILE A C 1
ATOM 676 O O . ILE A 1 87 ? 1.893 -3.853 11.373 1.00 87.00 87 ILE A O 1
ATOM 680 N N . LYS A 1 88 ? 3.547 -5.383 11.267 1.00 87.44 88 LYS A N 1
ATOM 681 C CA . LYS A 1 88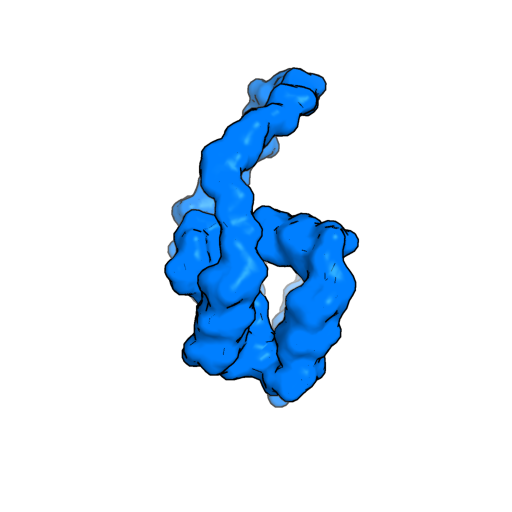 ? 2.712 -6.482 10.797 1.00 87.44 88 LYS A CA 1
ATOM 682 C C . LY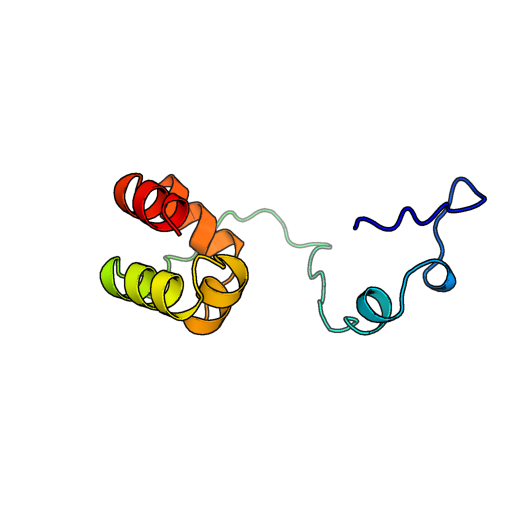S A 1 88 ? 1.627 -6.809 11.825 1.00 87.44 88 LYS A C 1
ATOM 684 O O . LYS A 1 88 ? 0.456 -6.782 11.464 1.00 87.44 88 LYS A O 1
ATOM 689 N N . ASN A 1 89 ? 2.004 -6.983 13.095 1.00 88.44 89 ASN A N 1
ATOM 690 C CA . ASN A 1 89 ? 1.056 -7.232 14.183 1.00 88.44 89 ASN A CA 1
ATOM 691 C C . ASN A 1 89 ? 0.053 -6.079 14.323 1.00 88.44 89 ASN A C 1
ATOM 693 O O . ASN A 1 89 ? -1.151 -6.312 14.363 1.00 88.44 89 ASN A O 1
ATOM 697 N N . PHE A 1 90 ? 0.519 -4.824 14.304 1.00 87.38 90 PHE A N 1
ATOM 698 C CA . PHE A 1 90 ? -0.372 -3.658 14.337 1.00 87.38 90 PHE A CA 1
ATOM 699 C C . PHE A 1 90 ? -1.392 -3.669 13.190 1.00 87.38 90 PHE A C 1
ATOM 701 O O . PHE A 1 90 ? -2.572 -3.428 13.418 1.00 87.38 90 PHE A O 1
ATOM 708 N N . ALA A 1 91 ? -0.955 -3.966 11.965 1.00 84.19 91 ALA A N 1
ATOM 709 C CA . ALA A 1 91 ? -1.812 -3.999 10.783 1.00 84.19 91 ALA A CA 1
ATOM 710 C C . ALA A 1 91 ? -2.744 -5.220 10.701 1.00 84.19 91 ALA A C 1
ATOM 712 O O . ALA A 1 91 ? -3.576 -5.257 9.793 1.00 84.19 91 ALA A O 1
ATOM 713 N N . ASP A 1 92 ? -2.574 -6.218 11.569 1.00 84.31 92 ASP A N 1
ATOM 714 C CA . ASP A 1 92 ? -3.457 -7.384 11.690 1.00 84.31 92 ASP A CA 1
ATOM 715 C C . ASP A 1 92 ? -4.514 -7.200 12.800 1.00 84.31 92 ASP A C 1
ATOM 717 O O . ASP A 1 92 ? -5.475 -7.961 12.865 1.00 84.31 92 ASP A O 1
ATOM 721 N N . HIS A 1 93 ? -4.380 -6.164 13.639 1.00 83.19 93 HIS A N 1
ATOM 722 C CA . HIS A 1 93 ? -5.364 -5.789 14.664 1.00 83.19 93 HIS A CA 1
ATOM 723 C C . HIS A 1 93 ? -6.458 -4.814 14.176 1.00 83.19 93 HIS A C 1
ATOM 725 O O . HIS A 1 93 ? -7.319 -4.434 14.970 1.00 83.19 93 HIS A O 1
ATOM 731 N N . PHE A 1 94 ? -6.430 -4.412 12.900 1.00 76.00 94 PHE A N 1
ATOM 732 C CA . PHE A 1 94 ? -7.483 -3.639 12.222 1.00 76.00 94 PHE A CA 1
ATOM 733 C C . PHE A 1 94 ? -8.205 -4.517 11.204 1.00 76.00 94 PHE A C 1
ATOM 735 O O . PHE A 1 94 ? -9.445 -4.392 11.113 1.00 76.00 94 PHE A O 1
#

Sequence (94 aa):
QFSVVRSRGNKILPSDLPMEITRNKDLTFQNADRPLSRETIPARGKLDIESVKAAVKQTGGNKSKAARVLGVGRATLYRFFAQNDEIKNFADHF

Radius of gyration: 17.96 Å; chains: 1; bounding box: 42×31×39 Å